Protein AF-A0A3R9ZET8-F1 (afdb_monomer_lite)

Structure (mmCIF, N/CA/C/O backbone):
data_AF-A0A3R9ZET8-F1
#
_entry.id   AF-A0A3R9ZET8-F1
#
loop_
_atom_site.group_PDB
_atom_site.id
_atom_site.type_symbol
_atom_site.label_atom_id
_atom_site.label_alt_id
_atom_site.label_comp_id
_atom_site.label_asym_id
_atom_site.label_entity_id
_atom_site.label_seq_id
_atom_site.pdbx_PDB_ins_code
_atom_site.Cartn_x
_atom_site.Cartn_y
_atom_site.Cartn_z
_atom_site.occupancy
_atom_site.B_iso_or_equiv
_atom_site.auth_seq_id
_atom_site.auth_comp_id
_atom_site.auth_asym_id
_atom_site.auth_atom_id
_atom_site.pdbx_PDB_model_num
ATOM 1 N N . LYS A 1 1 ? 22.893 7.839 5.437 1.00 47.53 1 LYS A N 1
ATOM 2 C CA . LYS A 1 1 ? 21.445 8.057 5.190 1.00 47.53 1 LYS A CA 1
ATOM 3 C C . LYS A 1 1 ? 20.878 6.749 4.663 1.00 47.53 1 LYS A C 1
ATOM 5 O O . LYS A 1 1 ? 21.458 6.227 3.723 1.00 47.53 1 LYS A O 1
ATOM 10 N N . GLN A 1 2 ? 19.835 6.197 5.281 1.00 56.97 2 GLN A N 1
ATOM 11 C CA . GLN A 1 2 ? 19.182 4.990 4.769 1.00 56.97 2 GLN A CA 1
ATOM 12 C C . GLN A 1 2 ? 18.516 5.330 3.427 1.00 56.97 2 GLN A C 1
ATOM 14 O O . GLN A 1 2 ? 17.865 6.370 3.313 1.00 56.97 2 GLN A O 1
ATOM 19 N N . GLN A 1 3 ? 18.764 4.522 2.397 1.00 73.38 3 GLN A N 1
ATOM 20 C CA . GLN A 1 3 ? 18.183 4.720 1.069 1.00 73.38 3 GLN A CA 1
ATOM 21 C C . GLN A 1 3 ? 16.655 4.583 1.158 1.00 73.38 3 GLN A C 1
ATOM 23 O O . GLN A 1 3 ? 16.154 3.698 1.849 1.00 73.38 3 GLN A O 1
ATOM 28 N N . SER A 1 4 ? 15.911 5.471 0.492 1.00 91.44 4 SER A N 1
ATOM 29 C CA . SER A 1 4 ? 14.444 5.404 0.474 1.00 91.44 4 SER A CA 1
ATOM 30 C C . SER A 1 4 ? 13.968 4.111 -0.190 1.00 91.44 4 SER A C 1
ATOM 32 O O . SER A 1 4 ? 14.474 3.735 -1.248 1.00 91.44 4 SER A O 1
ATOM 34 N N . LEU A 1 5 ? 12.959 3.461 0.399 1.00 95.81 5 LEU A N 1
ATOM 35 C CA . LEU A 1 5 ? 12.358 2.253 -0.172 1.00 95.81 5 LEU A CA 1
ATOM 36 C C . LEU A 1 5 ? 11.368 2.541 -1.306 1.00 95.81 5 LEU A C 1
ATOM 38 O O . LEU A 1 5 ? 10.993 1.618 -2.027 1.00 95.81 5 LEU A O 1
ATOM 42 N N . ASN A 1 6 ? 10.939 3.799 -1.471 1.00 96.69 6 ASN A N 1
ATOM 43 C CA . ASN A 1 6 ? 9.946 4.202 -2.473 1.00 96.69 6 ASN A CA 1
ATOM 44 C C . ASN A 1 6 ? 8.679 3.304 -2.452 1.00 96.69 6 ASN A C 1
ATOM 46 O O . ASN A 1 6 ? 8.199 2.806 -3.476 1.00 96.69 6 ASN A O 1
ATOM 50 N N . ALA A 1 7 ? 8.179 3.032 -1.239 1.00 97.50 7 ALA A N 1
ATOM 51 C CA . ALA A 1 7 ? 7.058 2.122 -0.995 1.00 97.50 7 ALA A CA 1
ATOM 52 C C . ALA A 1 7 ? 5.679 2.769 -1.230 1.00 97.50 7 ALA A C 1
ATOM 54 O O . ALA A 1 7 ? 4.708 2.060 -1.492 1.00 97.50 7 ALA A O 1
ATOM 55 N N . PHE A 1 8 ? 5.582 4.099 -1.179 1.00 97.69 8 PHE A N 1
ATOM 56 C CA . PHE A 1 8 ? 4.339 4.856 -1.344 1.00 97.69 8 PHE A CA 1
ATOM 57 C C . PHE A 1 8 ? 4.401 5.772 -2.567 1.00 97.69 8 PHE A C 1
ATOM 59 O O . PHE A 1 8 ? 5.441 6.363 -2.834 1.00 97.69 8 PHE A O 1
ATOM 66 N N . ILE A 1 9 ? 3.275 5.896 -3.274 1.00 96.88 9 ILE A N 1
ATOM 67 C CA . ILE A 1 9 ? 3.052 6.917 -4.312 1.00 96.88 9 ILE A CA 1
ATOM 68 C C . ILE A 1 9 ? 2.507 8.188 -3.660 1.00 96.88 9 ILE A C 1
ATOM 70 O O . ILE A 1 9 ? 2.982 9.287 -3.921 1.00 96.88 9 ILE A O 1
ATOM 74 N N . SER A 1 10 ? 1.521 8.033 -2.775 1.00 95.81 10 SER A N 1
ATOM 75 C CA . SER A 1 10 ? 0.897 9.145 -2.060 1.00 95.81 10 SER A CA 1
ATOM 76 C C . SER A 1 10 ? 0.540 8.744 -0.636 1.00 95.81 10 SER A C 1
ATOM 78 O O . SER A 1 10 ? 0.110 7.616 -0.396 1.00 95.81 10 SER A O 1
ATOM 80 N N . THR A 1 11 ? 0.637 9.684 0.295 1.00 97.06 11 THR A N 1
ATOM 81 C CA . THR A 1 11 ? 0.218 9.528 1.695 1.00 97.06 11 THR A CA 1
ATOM 82 C C . THR A 1 11 ? -0.625 10.722 2.111 1.00 97.06 11 THR A C 1
ATOM 84 O O . THR A 1 11 ? -0.358 11.826 1.642 1.00 97.06 11 THR A O 1
ATOM 87 N N . ASP A 1 12 ? -1.563 10.535 3.037 1.00 95.25 12 ASP A N 1
ATOM 88 C CA . ASP A 1 12 ? -2.328 11.637 3.629 1.00 95.25 12 ASP A CA 1
ATOM 89 C C . ASP A 1 12 ? -2.146 11.648 5.148 1.00 95.25 12 ASP A C 1
ATOM 91 O O . ASP A 1 12 ? -2.936 11.107 5.924 1.00 95.25 12 ASP A O 1
ATOM 95 N N . LYS A 1 13 ? -1.040 12.264 5.576 1.00 96.00 13 LYS A N 1
ATOM 96 C CA . LYS A 1 13 ? -0.681 12.367 6.992 1.00 96.00 13 LYS A CA 1
ATOM 97 C C . LYS A 1 13 ? -1.730 13.143 7.792 1.00 96.00 13 LYS A C 1
ATOM 99 O O . LYS A 1 13 ? -1.986 12.793 8.941 1.00 96.00 13 LYS A O 1
ATOM 104 N N . ALA A 1 14 ? -2.304 14.199 7.215 1.00 96.25 14 ALA A N 1
ATOM 105 C CA . ALA A 1 14 ? -3.262 15.048 7.915 1.00 96.25 14 ALA A CA 1
ATOM 106 C C . ALA A 1 14 ? -4.561 14.281 8.193 1.00 96.25 14 ALA A C 1
ATOM 108 O O . ALA A 1 14 ? -5.011 14.243 9.338 1.00 96.25 14 ALA A O 1
ATOM 109 N N . SER A 1 15 ? -5.097 13.597 7.178 1.00 94.75 15 SER A N 1
ATOM 110 C CA . SER A 1 15 ? -6.271 12.735 7.331 1.00 94.75 15 SER A CA 1
ATOM 111 C C . SER A 1 15 ? -6.009 11.579 8.297 1.00 94.75 15 SER A C 1
ATOM 113 O O . SER A 1 15 ? -6.830 11.320 9.176 1.00 94.75 15 SER A O 1
ATOM 115 N N . ALA A 1 16 ? -4.841 10.928 8.222 1.00 96.19 16 ALA A N 1
ATOM 116 C CA . ALA A 1 16 ? -4.491 9.846 9.144 1.00 96.19 16 ALA A CA 1
ATOM 117 C C . ALA A 1 16 ? -4.454 10.312 10.614 1.00 96.19 16 ALA A C 1
ATOM 119 O O . ALA A 1 16 ? -4.994 9.634 11.487 1.00 96.19 16 ALA A O 1
ATOM 120 N N . ILE A 1 17 ? -3.879 11.489 10.892 1.00 97.69 17 ILE A N 1
ATOM 121 C CA . ILE A 1 17 ? -3.872 12.082 12.241 1.00 97.69 17 ILE A CA 1
ATOM 122 C C . ILE A 1 17 ? -5.294 12.428 12.694 1.00 97.69 17 ILE A C 1
ATOM 124 O O . ILE A 1 17 ? -5.653 12.148 13.836 1.00 97.69 17 ILE A O 1
ATOM 128 N N . GLN A 1 18 ? -6.118 13.004 11.817 1.00 97.06 18 GLN A N 1
ATOM 129 C CA . GLN A 1 18 ? -7.505 13.339 12.142 1.00 97.06 18 GLN A CA 1
ATOM 130 C C . GLN A 1 18 ? -8.322 12.087 12.499 1.00 97.06 18 GLN A C 1
ATOM 132 O O . GLN A 1 18 ? -9.068 12.092 13.480 1.00 97.06 18 GLN A O 1
ATOM 137 N N . GLN A 1 19 ? -8.161 11.004 11.735 1.00 95.94 19 GLN A N 1
ATOM 138 C CA . GLN A 1 19 ? -8.810 9.721 12.011 1.00 95.94 19 GLN A CA 1
ATOM 139 C C . GLN A 1 19 ? -8.309 9.101 13.323 1.00 95.94 19 GLN 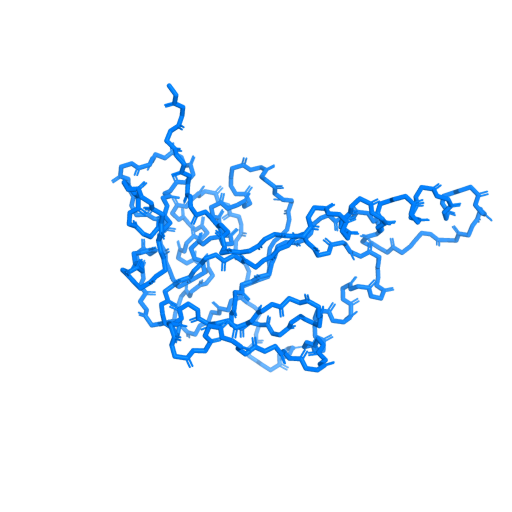A C 1
ATOM 141 O O . GLN A 1 19 ? -9.114 8.600 14.103 1.00 95.94 19 GLN A O 1
ATOM 146 N N . ALA A 1 20 ? -7.007 9.184 13.615 1.00 96.69 20 ALA A N 1
ATOM 147 C CA . ALA A 1 20 ? -6.456 8.722 14.890 1.00 96.69 20 ALA A CA 1
ATOM 148 C C . ALA A 1 20 ? -7.066 9.487 16.078 1.00 96.69 20 ALA A C 1
ATOM 150 O O . ALA A 1 20 ? -7.591 8.871 16.999 1.00 96.69 20 ALA A O 1
ATOM 151 N N . GLN A 1 21 ? -7.129 10.820 15.999 1.00 97.12 21 GLN A N 1
ATOM 152 C CA . GLN A 1 21 ? -7.754 11.660 17.029 1.00 97.12 21 GLN A CA 1
ATOM 153 C C . GLN A 1 21 ? -9.248 11.366 17.221 1.00 97.12 21 GLN A C 1
ATOM 155 O O . GLN A 1 21 ? -9.782 11.519 18.322 1.00 97.12 21 GLN A O 1
ATOM 160 N N . TYR A 1 22 ? -9.950 10.983 16.152 1.00 96.12 22 TYR A N 1
ATOM 161 C CA . TYR A 1 22 ? -11.330 10.521 16.253 1.00 96.12 22 TYR A CA 1
ATOM 162 C C . TYR A 1 22 ? -11.418 9.231 17.080 1.00 96.12 22 TYR A C 1
ATOM 164 O O . TYR A 1 22 ? -12.231 9.161 18.004 1.00 96.12 22 TYR A O 1
ATOM 172 N N . TRP A 1 23 ? -10.556 8.246 16.808 1.00 95.62 23 TRP A N 1
ATOM 173 C CA . TRP A 1 23 ? -10.528 6.991 17.562 1.00 95.62 23 TRP A CA 1
ATOM 174 C C . TRP A 1 23 ? -10.063 7.175 19.011 1.00 95.62 23 TRP A C 1
ATOM 176 O O . TRP A 1 23 ? -10.651 6.566 19.903 1.00 95.62 23 TRP A O 1
ATOM 186 N N . ASP A 1 24 ? -9.132 8.094 19.280 1.00 95.31 24 ASP A N 1
ATOM 187 C CA . ASP A 1 24 ? -8.737 8.470 20.646 1.00 95.31 24 ASP A CA 1
ATOM 188 C C . ASP A 1 24 ? -9.931 8.994 21.459 1.00 95.31 24 ASP A C 1
ATOM 190 O O . ASP A 1 24 ? -10.125 8.634 22.619 1.00 95.31 24 ASP A O 1
ATOM 194 N N . LYS A 1 25 ? -10.792 9.812 20.842 1.00 95.69 25 LYS A N 1
ATOM 195 C CA . LYS A 1 25 ? -12.038 10.277 21.475 1.00 95.69 25 LYS A CA 1
ATOM 196 C C . LYS A 1 25 ? -13.060 9.152 21.616 1.00 95.69 25 LYS A C 1
ATOM 198 O O . LYS A 1 25 ? -13.771 9.098 22.618 1.00 95.69 25 LYS A O 1
ATOM 203 N N . TYR A 1 26 ? -13.143 8.255 20.634 1.00 95.06 26 TYR A N 1
ATOM 204 C CA . TYR A 1 26 ? -14.045 7.105 20.679 1.00 95.06 26 TYR A CA 1
ATOM 205 C C . TYR A 1 26 ? -13.703 6.160 21.840 1.00 95.06 26 TYR A C 1
ATOM 207 O O . TYR A 1 26 ? -14.621 5.674 22.503 1.00 95.06 26 TYR A O 1
ATOM 215 N N . LEU A 1 27 ? -12.415 5.960 22.147 1.00 92.75 27 LEU A N 1
ATOM 216 C CA . LEU A 1 27 ? -11.956 5.164 23.295 1.00 92.75 27 LEU A CA 1
ATOM 217 C C . LEU A 1 27 ? -12.591 5.622 24.615 1.00 92.75 27 LEU A C 1
ATOM 219 O O . LEU A 1 27 ? -12.981 4.790 25.433 1.00 92.75 27 LEU A O 1
ATOM 223 N N . LEU A 1 28 ? -12.762 6.935 24.790 1.00 93.56 28 LEU A N 1
ATOM 224 C CA . LEU A 1 28 ? -13.352 7.535 25.990 1.00 93.56 28 LEU A CA 1
ATOM 225 C C . LEU A 1 28 ? -14.874 7.342 26.089 1.00 93.56 28 LEU A C 1
ATOM 227 O O . LEU A 1 28 ? -15.458 7.608 27.135 1.00 93.56 28 LEU A O 1
ATOM 231 N N . SER A 1 29 ? -15.533 6.880 25.022 1.00 92.69 29 SER A N 1
ATOM 232 C CA . SER A 1 29 ? -16.993 6.714 24.991 1.00 92.69 29 SER A CA 1
ATOM 233 C C . SER A 1 29 ? -17.501 5.437 25.670 1.00 92.69 29 SER A C 1
ATOM 235 O O . SER A 1 29 ? -18.709 5.296 25.852 1.00 92.69 29 SER A O 1
ATOM 237 N N . GLY A 1 30 ? -16.615 4.488 26.003 1.00 90.12 30 GLY A N 1
ATOM 238 C CA . GLY A 1 30 ? -16.980 3.201 26.614 1.00 90.12 30 GLY A CA 1
ATOM 239 C C . GLY A 1 30 ? -17.747 2.237 25.695 1.00 90.12 30 GLY A C 1
ATOM 240 O O . GLY A 1 30 ? -18.247 1.214 26.159 1.00 90.12 30 GLY A O 1
ATOM 241 N N . LYS A 1 31 ? -17.866 2.547 24.398 1.00 92.31 31 LYS A N 1
ATOM 242 C CA . LYS A 1 31 ? -18.515 1.681 23.402 1.00 92.31 31 LYS A CA 1
ATOM 243 C C . LYS A 1 31 ? -17.606 0.517 22.981 1.00 92.31 31 LYS A C 1
ATOM 245 O O . LYS A 1 31 ? -16.385 0.648 23.066 1.00 92.31 31 LYS A O 1
ATOM 250 N N . PRO A 1 32 ? -18.170 -0.588 22.450 1.00 93.94 32 PRO A N 1
ATOM 251 C CA . PRO A 1 32 ? -17.379 -1.665 21.865 1.00 93.94 32 PRO A CA 1
ATOM 252 C C . PRO A 1 32 ? -16.431 -1.155 20.779 1.00 93.94 32 PRO A C 1
ATOM 254 O O . PRO A 1 32 ? -16.798 -0.295 19.967 1.00 93.94 32 PRO A O 1
ATOM 257 N N . TYR A 1 33 ? -15.222 -1.708 20.764 1.00 93.94 33 TYR A N 1
ATOM 258 C CA . TYR A 1 33 ? -14.192 -1.335 19.806 1.00 93.94 33 TYR A CA 1
ATOM 259 C C . TYR A 1 33 ? -14.385 -2.077 18.481 1.00 93.94 33 TYR A C 1
ATOM 261 O O . TYR A 1 33 ? -14.507 -3.306 18.480 1.00 93.94 33 TYR A O 1
ATOM 269 N N . PRO A 1 34 ? -14.389 -1.359 17.346 1.00 95.56 34 PRO A N 1
ATOM 270 C CA . PRO A 1 34 ? -14.275 -1.985 16.038 1.00 95.56 34 PRO A CA 1
ATOM 271 C C . PRO A 1 34 ? -13.002 -2.835 15.932 1.00 95.56 34 PRO A C 1
ATOM 273 O O . PRO A 1 34 ? -11.965 -2.497 16.502 1.00 95.56 34 PRO A O 1
ATOM 276 N N . ALA A 1 35 ? -13.065 -3.927 15.168 1.00 96.31 35 ALA A N 1
ATOM 277 C CA . ALA A 1 35 ? -11.990 -4.923 15.104 1.00 96.31 35 ALA A CA 1
ATOM 278 C C . ALA A 1 35 ? -10.639 -4.379 14.597 1.00 96.31 35 ALA A C 1
ATOM 280 O O . ALA A 1 35 ? -9.600 -4.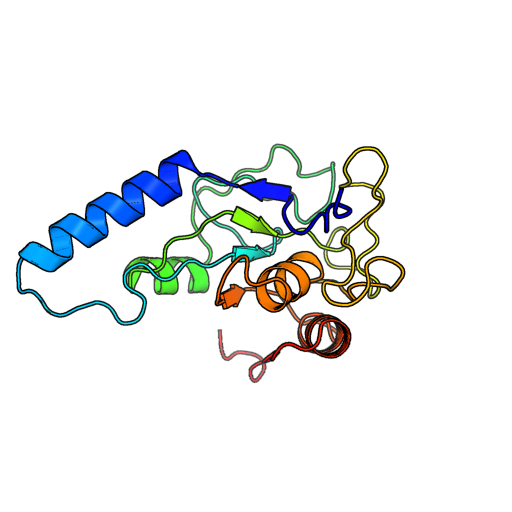960 14.895 1.00 96.31 35 ALA A O 1
ATOM 281 N N . LEU A 1 36 ? -10.648 -3.291 13.822 1.00 97.62 36 LEU A N 1
ATOM 282 C CA . LEU A 1 36 ? -9.461 -2.658 13.243 1.00 97.62 36 LEU A CA 1
ATOM 283 C C . LEU A 1 36 ? -9.281 -1.215 13.725 1.00 97.62 36 LEU A C 1
ATOM 285 O O . LEU A 1 36 ? -8.585 -0.444 13.070 1.00 97.62 36 LEU A O 1
ATOM 289 N N . MET A 1 37 ? -9.901 -0.840 14.847 1.00 97.12 37 MET A N 1
ATOM 290 C CA . MET A 1 37 ? -9.840 0.517 15.389 1.00 97.12 37 MET A CA 1
ATOM 291 C C . MET A 1 37 ? -8.395 1.018 15.506 1.00 97.12 37 MET A C 1
ATOM 293 O O . MET A 1 37 ? -7.582 0.444 16.229 1.00 97.12 37 MET A O 1
ATOM 297 N N . GLY A 1 38 ? -8.082 2.095 14.782 1.00 96.06 38 GLY A N 1
ATOM 298 C CA . GLY A 1 38 ? -6.764 2.733 14.802 1.00 96.06 38 GLY A CA 1
ATOM 299 C C . GLY A 1 38 ? -5.664 1.979 14.045 1.00 96.06 38 GLY A C 1
ATOM 300 O O . GLY A 1 38 ? -4.531 2.455 13.988 1.00 96.06 38 GLY A O 1
ATOM 301 N N . ILE A 1 39 ? -5.966 0.828 13.435 1.00 97.94 39 ILE A N 1
ATOM 302 C CA . ILE A 1 39 ? -4.982 0.055 12.675 1.00 97.94 39 ILE A CA 1
ATOM 303 C C . ILE A 1 39 ? -4.675 0.771 11.361 1.00 97.94 39 ILE A C 1
ATOM 305 O O . ILE A 1 39 ? -5.560 0.995 10.533 1.00 97.94 39 ILE A O 1
ATOM 309 N N . LEU A 1 40 ? -3.399 1.104 11.161 1.00 98.38 40 LEU A N 1
ATOM 310 C CA . LEU A 1 40 ? -2.916 1.725 9.932 1.00 98.38 40 LEU A CA 1
ATOM 311 C C . LEU A 1 40 ? -2.872 0.694 8.800 1.00 98.38 40 LEU A C 1
ATOM 313 O O . LEU A 1 40 ? -2.277 -0.375 8.943 1.00 98.38 40 LEU A O 1
ATOM 317 N N . ILE A 1 41 ? -3.469 1.033 7.660 1.00 98.69 41 ILE A N 1
ATOM 318 C CA . ILE A 1 41 ? -3.486 0.190 6.466 1.00 98.69 41 ILE A CA 1
ATOM 319 C C . ILE A 1 41 ? -2.984 0.984 5.266 1.00 98.69 41 ILE A C 1
ATOM 321 O O . ILE A 1 41 ? -3.437 2.097 4.992 1.00 98.69 41 ILE A O 1
ATOM 325 N N . ALA A 1 42 ? -2.064 0.387 4.514 1.00 98.75 42 ALA A N 1
ATOM 326 C CA . ALA A 1 42 ? -1.677 0.887 3.201 1.00 98.75 42 ALA A CA 1
ATOM 327 C C . ALA A 1 42 ? -2.428 0.135 2.092 1.00 98.75 42 ALA A C 1
ATOM 329 O O . ALA A 1 42 ? -2.723 -1.053 2.218 1.00 98.75 42 ALA A O 1
ATOM 330 N N . VAL A 1 43 ? -2.746 0.807 0.987 1.00 98.88 43 VAL A N 1
ATOM 331 C CA . VAL A 1 43 ? -3.564 0.220 -0.087 1.00 98.88 43 VAL A CA 1
ATOM 332 C C . VAL A 1 43 ? -2.839 0.346 -1.417 1.00 98.88 43 VAL A C 1
ATOM 334 O O . VAL A 1 43 ? -2.393 1.428 -1.778 1.00 98.88 43 VAL A O 1
ATOM 337 N N . LYS A 1 44 ? -2.709 -0.742 -2.176 1.00 98.81 44 LYS A N 1
ATOM 338 C CA . LYS A 1 44 ? -2.095 -0.705 -3.507 1.00 98.81 44 LYS A CA 1
ATOM 339 C C . LYS A 1 44 ? -2.824 0.258 -4.433 1.00 98.81 44 LYS A C 1
ATOM 341 O O . LYS A 1 44 ? -4.048 0.332 -4.434 1.00 98.81 44 LYS A O 1
ATOM 346 N N . ASP A 1 45 ? -2.064 0.982 -5.247 1.00 98.69 45 ASP A N 1
ATOM 347 C CA . ASP A 1 45 ? -2.606 2.100 -6.012 1.00 98.69 45 ASP A CA 1
ATOM 348 C C . ASP A 1 45 ? -3.590 1.733 -7.134 1.00 98.69 45 ASP A C 1
ATOM 350 O O . ASP A 1 45 ? -4.242 2.611 -7.681 1.00 98.69 45 ASP A O 1
ATOM 354 N N . ASN A 1 46 ? -3.781 0.451 -7.446 1.00 98.44 46 ASN A N 1
ATOM 355 C CA . ASN A 1 46 ? -4.849 -0.002 -8.340 1.00 98.44 46 ASN A CA 1
ATOM 356 C C . ASN A 1 46 ? -6.156 -0.375 -7.615 1.00 98.44 46 ASN A C 1
ATOM 358 O O . ASN A 1 46 ? -7.025 -0.994 -8.223 1.00 98.44 46 ASN A O 1
ATOM 362 N N . ILE A 1 47 ? -6.300 -0.023 -6.335 1.00 98.69 47 ILE A N 1
ATOM 363 C CA . ILE A 1 47 ? -7.510 -0.248 -5.539 1.00 98.69 47 ILE A CA 1
ATOM 364 C C . ILE A 1 47 ? -8.065 1.103 -5.096 1.00 98.69 47 ILE A C 1
ATOM 366 O O . ILE A 1 47 ? -7.386 1.869 -4.407 1.00 98.69 47 ILE A O 1
ATOM 370 N N . HIS A 1 48 ? -9.318 1.371 -5.464 1.00 98.69 48 HIS A N 1
ATOM 371 C CA . HIS A 1 48 ? -9.968 2.648 -5.193 1.00 98.69 48 HIS A CA 1
ATOM 372 C C . HIS A 1 48 ? -10.102 2.923 -3.693 1.00 98.69 48 HIS A C 1
ATOM 374 O O . HIS A 1 48 ? -10.609 2.095 -2.932 1.00 98.69 48 HIS A O 1
ATOM 380 N N . VAL A 1 49 ? -9.710 4.133 -3.301 1.00 98.38 49 VAL A N 1
ATOM 381 C CA . VAL A 1 49 ? -9.921 4.701 -1.969 1.00 98.38 49 VAL A CA 1
ATOM 382 C C . VAL A 1 49 ? -10.405 6.130 -2.173 1.00 98.38 49 VAL A C 1
ATOM 384 O O . VAL A 1 49 ? -9.675 6.941 -2.745 1.00 98.38 49 VAL A O 1
ATOM 387 N N . ALA A 1 50 ? -11.626 6.442 -1.742 1.00 97.69 50 ALA A N 1
ATOM 388 C CA . ALA A 1 50 ? -12.128 7.811 -1.809 1.00 97.69 50 ALA A CA 1
ATOM 389 C C . ALA A 1 50 ? -11.203 8.752 -1.013 1.00 97.69 50 ALA A C 1
ATOM 391 O O . ALA A 1 50 ? -10.727 8.401 0.066 1.00 97.69 50 ALA A O 1
ATOM 392 N N . GLY A 1 51 ? -10.923 9.935 -1.565 1.00 95.62 51 GLY A N 1
ATOM 393 C CA . GLY A 1 51 ? -9.996 10.912 -0.976 1.00 95.62 51 GLY A CA 1
ATOM 394 C C . GLY A 1 51 ? -8.533 10.773 -1.417 1.00 95.62 51 GLY A C 1
ATOM 395 O O . GLY A 1 51 ? -7.778 11.729 -1.269 1.00 95.62 51 GLY A O 1
ATOM 396 N N . PHE A 1 52 ? -8.139 9.656 -2.038 1.00 97.19 52 PHE A N 1
ATOM 397 C CA . PHE A 1 52 ? -6.803 9.482 -2.617 1.00 97.19 52 PHE A CA 1
ATOM 398 C C . PHE A 1 52 ? -6.840 9.464 -4.151 1.00 97.19 52 PHE A C 1
ATOM 400 O O . PHE A 1 52 ? -7.799 8.952 -4.728 1.00 97.19 52 PHE A O 1
ATOM 407 N N . PRO A 1 53 ? -5.785 9.943 -4.837 1.00 96.69 53 PRO A N 1
ATOM 408 C CA . PRO A 1 53 ? -5.557 9.613 -6.240 1.00 96.69 53 PRO A CA 1
ATOM 409 C C . PRO A 1 53 ? -5.447 8.098 -6.450 1.00 96.69 53 PRO A C 1
ATOM 411 O O . PRO A 1 53 ? -5.160 7.330 -5.522 1.00 96.69 53 PRO A O 1
ATOM 414 N N . ASN A 1 54 ? -5.691 7.654 -7.678 1.00 97.44 54 ASN A N 1
ATOM 415 C CA . ASN A 1 54 ? -5.617 6.245 -8.025 1.00 97.44 54 ASN A CA 1
ATOM 416 C C . ASN A 1 54 ? -5.020 6.048 -9.425 1.00 97.44 54 ASN A C 1
ATOM 418 O O . ASN A 1 54 ? -5.738 5.790 -10.388 1.00 97.44 54 ASN A O 1
ATOM 422 N N . SER A 1 55 ? -3.695 6.134 -9.516 1.00 97.94 55 SER A N 1
ATOM 423 C CA . SER A 1 55 ? -2.965 6.107 -10.787 1.00 97.94 55 SER A CA 1
ATOM 424 C C . SER A 1 55 ? -2.719 4.703 -11.342 1.00 97.94 55 SER A C 1
ATOM 426 O O . SER A 1 55 ? -2.257 4.565 -12.467 1.00 97.94 55 SER A O 1
ATOM 428 N N . ALA A 1 56 ? -2.961 3.641 -10.563 1.00 98.19 56 ALA A N 1
ATOM 429 C CA . ALA A 1 56 ? -2.569 2.270 -10.911 1.00 98.19 56 ALA A CA 1
ATOM 430 C C . ALA A 1 56 ? -1.086 2.143 -11.333 1.00 98.19 56 ALA A C 1
ATOM 432 O O . ALA A 1 56 ? -0.722 1.266 -12.122 1.00 98.19 56 ALA A O 1
ATOM 433 N N . GLY A 1 57 ? -0.226 3.024 -10.813 1.00 97.25 57 GLY A N 1
ATOM 434 C CA . GLY A 1 57 ? 1.185 3.085 -11.174 1.00 97.25 57 GLY A CA 1
ATOM 435 C C . GLY A 1 57 ? 1.470 3.598 -12.593 1.00 97.25 57 GLY A C 1
ATOM 436 O O . GLY A 1 57 ? 2.586 3.383 -13.055 1.00 97.25 57 GLY A O 1
ATOM 437 N N . THR A 1 58 ? 0.509 4.221 -13.288 1.00 97.81 58 THR A N 1
ATOM 438 C CA . THR A 1 58 ? 0.693 4.795 -14.635 1.00 97.81 58 THR A CA 1
ATOM 439 C C . THR A 1 58 ? 0.485 6.319 -14.646 1.00 97.81 58 THR A C 1
ATOM 441 O O . THR A 1 58 ? -0.456 6.813 -14.018 1.00 97.81 58 THR A O 1
ATOM 444 N N . PRO A 1 59 ? 1.283 7.090 -15.410 1.00 96.44 59 PRO A N 1
ATOM 445 C CA . PRO A 1 59 ? 1.030 8.510 -15.652 1.00 96.44 59 PRO A CA 1
ATOM 446 C C . PRO A 1 59 ? -0.314 8.770 -16.340 1.00 96.44 59 PRO A C 1
ATOM 448 O O . PRO A 1 59 ? -0.908 9.824 -16.136 1.00 96.44 59 PRO A O 1
ATOM 451 N N . ALA A 1 60 ? -0.833 7.805 -17.109 1.00 97.69 60 ALA A N 1
ATOM 452 C CA . ALA A 1 60 ? -2.099 7.947 -17.830 1.00 97.69 60 ALA A CA 1
ATOM 453 C C . ALA A 1 60 ? -3.317 8.139 -16.904 1.00 97.69 60 ALA A C 1
ATOM 455 O O . ALA A 1 60 ? -4.356 8.621 -17.347 1.00 97.69 60 ALA A O 1
ATOM 456 N N . LEU A 1 61 ? -3.195 7.766 -15.626 1.00 97.62 61 LEU A N 1
ATOM 457 C CA . LEU A 1 61 ? -4.244 7.895 -14.614 1.00 97.62 61 LEU A CA 1
ATOM 458 C C . LEU A 1 61 ? -3.820 8.809 -13.453 1.00 97.62 61 LEU A C 1
ATOM 460 O O . LEU A 1 61 ? -4.446 8.769 -12.395 1.00 97.62 61 LEU A O 1
ATOM 464 N N . ALA A 1 62 ? -2.771 9.625 -13.618 1.00 93.69 62 ALA A N 1
ATOM 465 C CA . ALA A 1 62 ? -2.222 10.458 -12.542 1.00 93.69 62 ALA A CA 1
ATOM 466 C C . ALA A 1 62 ? -3.278 11.367 -11.879 1.00 93.69 62 ALA A C 1
ATOM 468 O O . ALA A 1 62 ? -3.287 11.515 -10.657 1.00 93.69 62 ALA A O 1
ATOM 469 N N . ASP A 1 63 ? -4.212 11.896 -12.673 1.00 93.56 63 ASP A N 1
ATOM 470 C CA . ASP A 1 63 ? -5.270 12.799 -12.206 1.00 93.56 63 ASP A CA 1
ATOM 471 C C . ASP A 1 63 ? -6.575 12.083 -11.825 1.00 93.56 63 ASP A C 1
ATOM 473 O O . ASP A 1 63 ? -7.544 12.720 -11.400 1.00 93.56 63 ASP A O 1
ATOM 477 N N . PHE A 1 64 ? -6.632 10.754 -11.952 1.00 98.12 64 PHE A N 1
ATOM 478 C CA . PHE A 1 64 ? -7.840 10.008 -11.627 1.00 98.12 64 PHE A CA 1
ATOM 479 C C . PHE A 1 64 ? -8.058 9.940 -10.111 1.00 98.12 64 PHE A C 1
ATOM 481 O O . PHE A 1 64 ? -7.199 9.496 -9.341 1.00 98.12 64 PHE A O 1
ATOM 488 N N . LYS A 1 65 ? -9.259 10.342 -9.684 1.00 97.81 65 LYS A N 1
ATOM 489 C CA . LYS A 1 65 ? -9.723 10.271 -8.295 1.00 97.81 65 LYS A CA 1
ATOM 490 C C . LYS A 1 65 ? -11.055 9.520 -8.242 1.00 97.81 65 LYS A C 1
ATOM 492 O O . LYS A 1 65 ? -12.033 9.996 -8.823 1.00 97.81 65 LYS A O 1
ATOM 497 N N . PRO A 1 66 ? -11.127 8.363 -7.564 1.00 97.81 66 PRO A N 1
ATOM 498 C CA . PRO A 1 66 ? -12.361 7.605 -7.465 1.00 97.81 66 PRO A CA 1
ATOM 499 C C . PRO A 1 66 ? -13.371 8.328 -6.565 1.00 97.81 66 PRO A C 1
ATOM 501 O O . PRO A 1 66 ? -13.015 8.877 -5.522 1.00 97.81 66 PRO A O 1
ATOM 504 N N . GLN A 1 67 ? -14.649 8.286 -6.950 1.00 98.00 67 GLN A N 1
ATOM 505 C CA . GLN A 1 67 ? -15.746 8.860 -6.156 1.00 98.00 67 GLN A CA 1
ATOM 506 C C . GLN A 1 67 ? -16.065 8.037 -4.900 1.00 98.00 67 GLN A C 1
ATOM 508 O O . GLN A 1 67 ? -16.576 8.575 -3.923 1.00 98.00 67 GLN A O 1
ATOM 513 N N . SER A 1 68 ? -15.758 6.740 -4.916 1.00 98.25 68 SER A N 1
ATOM 514 C CA . SER A 1 68 ? -16.022 5.818 -3.814 1.00 98.25 68 SER A CA 1
ATOM 515 C C . SER A 1 68 ? -14.854 4.860 -3.601 1.00 98.25 68 SER A C 1
ATOM 517 O O . SER A 1 68 ? -14.149 4.487 -4.542 1.00 98.25 68 SER A O 1
ATOM 519 N N . SER A 1 69 ? -14.674 4.420 -2.358 1.00 98.62 69 SER A N 1
ATOM 520 C CA . SER A 1 69 ? -13.747 3.338 -2.023 1.00 98.62 69 SER A CA 1
ATOM 521 C C . SER A 1 69 ? -14.238 2.004 -2.591 1.00 98.62 69 SER A C 1
ATOM 523 O O . SER A 1 69 ? -15.442 1.774 -2.715 1.00 98.62 69 SER A O 1
ATOM 525 N N . ALA A 1 70 ? -13.313 1.098 -2.915 1.00 98.31 70 ALA A N 1
ATOM 526 C CA . ALA A 1 70 ? -13.668 -0.277 -3.259 1.00 98.31 70 ALA A CA 1
ATOM 527 C C . ALA A 1 70 ? -14.374 -0.962 -2.067 1.00 98.31 70 ALA A C 1
ATOM 529 O O . ALA A 1 70 ? -14.014 -0.673 -0.921 1.00 98.31 70 ALA A O 1
ATOM 530 N N . PRO A 1 71 ? -15.315 -1.904 -2.287 1.00 97.75 71 PRO A N 1
ATOM 531 C CA . PRO A 1 71 ? -16.104 -2.504 -1.205 1.00 97.75 71 PRO A CA 1
ATOM 532 C C . PRO A 1 71 ? -15.270 -3.097 -0.062 1.00 97.75 71 PRO A C 1
ATOM 534 O O . PRO A 1 71 ? -15.598 -2.910 1.107 1.00 97.75 71 PRO A O 1
ATOM 537 N N . ILE A 1 72 ? -14.151 -3.759 -0.380 1.00 96.81 72 ILE A N 1
ATOM 538 C CA . ILE A 1 72 ? -13.236 -4.296 0.636 1.00 96.81 72 ILE A CA 1
ATOM 539 C C . ILE A 1 72 ? -12.595 -3.190 1.481 1.00 96.81 72 ILE A C 1
ATOM 541 O O . ILE A 1 72 ? -12.493 -3.338 2.693 1.00 96.81 72 ILE A O 1
ATOM 545 N N . ILE A 1 73 ? -12.212 -2.068 0.868 1.00 98.38 73 ILE A N 1
ATOM 546 C CA . ILE A 1 73 ? -11.614 -0.935 1.579 1.00 98.38 73 ILE A CA 1
ATOM 547 C C . ILE A 1 73 ? -12.654 -0.259 2.462 1.00 98.38 73 ILE A C 1
ATOM 549 O O . ILE A 1 73 ? -12.368 0.006 3.626 1.00 98.38 73 ILE A O 1
ATOM 553 N N . GLN A 1 74 ? -13.868 -0.046 1.946 1.00 98.19 74 GLN A N 1
ATOM 554 C CA . GLN A 1 74 ? -14.953 0.518 2.744 1.00 98.19 74 GLN A CA 1
ATOM 555 C C . GLN A 1 74 ? -15.227 -0.350 3.974 1.00 98.19 74 GLN A C 1
ATOM 557 O O . GLN A 1 74 ? -15.265 0.159 5.085 1.00 98.19 74 GLN A O 1
ATOM 562 N N . LYS A 1 75 ? -15.267 -1.675 3.800 1.00 97.81 75 LYS A N 1
ATOM 563 C CA . LYS A 1 75 ? -15.457 -2.608 4.911 1.00 97.81 75 LYS A CA 1
ATOM 564 C C . LYS A 1 75 ? -14.351 -2.512 5.967 1.00 97.81 75 LYS A C 1
ATOM 566 O O . LYS A 1 75 ? -14.652 -2.641 7.147 1.00 97.81 75 LYS A O 1
ATOM 571 N N . LEU A 1 76 ? -13.093 -2.285 5.582 1.00 98.00 76 LEU A N 1
ATOM 572 C CA . LEU A 1 76 ? -11.998 -2.071 6.541 1.00 98.00 76 LEU A CA 1
ATOM 573 C C . LEU A 1 76 ? -12.171 -0.751 7.308 1.00 98.00 76 LEU A C 1
ATOM 575 O O . LEU A 1 76 ? -12.016 -0.738 8.528 1.00 98.00 76 LEU A O 1
ATOM 579 N N . ILE A 1 77 ? -12.533 0.327 6.606 1.00 97.50 77 ILE A N 1
ATOM 580 C CA . ILE A 1 77 ? -12.801 1.650 7.196 1.00 97.50 77 ILE A CA 1
ATOM 581 C C . ILE A 1 77 ? -13.973 1.573 8.181 1.00 97.50 77 ILE A C 1
ATOM 583 O O . ILE A 1 77 ? -13.858 2.052 9.307 1.00 97.50 77 ILE A O 1
ATOM 587 N N . ASP A 1 78 ? -15.061 0.897 7.807 1.00 96.75 78 ASP A N 1
ATOM 588 C CA . ASP A 1 78 ? -16.238 0.695 8.663 1.00 96.75 78 ASP A CA 1
ATOM 589 C C . ASP A 1 78 ? -15.891 -0.083 9.948 1.00 96.75 78 ASP A C 1
ATOM 591 O O . ASP A 1 78 ? -16.558 0.066 10.971 1.00 96.75 78 ASP A O 1
ATOM 595 N N . HIS A 1 79 ? -14.823 -0.892 9.919 1.00 97.44 79 HIS A N 1
ATOM 596 C CA . HIS A 1 79 ? -14.283 -1.606 11.084 1.00 97.44 79 HIS A CA 1
ATOM 597 C C . HIS A 1 79 ? -13.145 -0.850 11.786 1.00 97.44 79 HIS A C 1
ATOM 599 O O . HIS A 1 79 ? -12.466 -1.423 12.637 1.00 97.44 79 HIS A O 1
ATOM 605 N N . GLY A 1 80 ? -12.958 0.432 11.473 1.00 97.12 80 GLY A N 1
ATOM 606 C CA . GLY A 1 80 ? -12.091 1.354 12.198 1.00 97.12 80 GLY A CA 1
ATOM 607 C C . GLY A 1 80 ? -10.660 1.485 11.687 1.00 97.12 80 GLY A C 1
ATOM 608 O O . GLY A 1 80 ? -9.857 2.161 12.333 1.00 97.12 80 GLY A O 1
ATOM 609 N N . ALA A 1 81 ? -10.338 0.875 10.543 1.00 98.19 81 ALA A N 1
ATOM 610 C CA . ALA A 1 81 ? -9.018 1.008 9.942 1.00 98.19 81 ALA A CA 1
ATOM 611 C C . ALA A 1 81 ? -8.754 2.439 9.451 1.00 98.19 81 ALA A C 1
ATOM 613 O O . ALA A 1 81 ? -9.645 3.107 8.927 1.00 98.19 81 ALA A O 1
ATOM 614 N N . ILE A 1 82 ? -7.497 2.871 9.548 1.00 98.31 82 ILE A N 1
ATOM 615 C CA . ILE A 1 82 ? -7.022 4.162 9.046 1.00 98.31 82 ILE A CA 1
ATOM 616 C C . ILE A 1 82 ? -6.214 3.920 7.774 1.00 98.31 82 ILE A C 1
ATOM 618 O O . ILE A 1 82 ? -5.141 3.312 7.820 1.00 98.31 82 ILE A O 1
ATOM 622 N N . ILE A 1 83 ? -6.692 4.417 6.632 1.00 98.25 83 ILE A N 1
ATOM 623 C CA . ILE A 1 83 ? -5.937 4.320 5.377 1.00 98.25 83 ILE A CA 1
ATOM 624 C C . ILE A 1 83 ? -4.891 5.435 5.320 1.00 98.25 83 ILE A C 1
ATOM 626 O O . ILE A 1 83 ? -5.239 6.611 5.262 1.00 98.25 83 ILE A O 1
ATOM 630 N N . VAL A 1 84 ? -3.607 5.069 5.318 1.00 97.81 84 VAL A N 1
ATOM 631 C CA . VAL A 1 84 ? -2.505 6.051 5.392 1.00 97.81 84 VAL A CA 1
ATOM 632 C C . VAL A 1 84 ? -1.989 6.504 4.030 1.00 97.81 84 VAL A C 1
ATOM 634 O O . VAL A 1 84 ? -1.373 7.568 3.915 1.00 97.81 84 VAL A O 1
ATOM 637 N N . GLY A 1 85 ? -2.210 5.706 2.986 1.00 98.00 85 GLY A N 1
ATOM 638 C CA . GLY A 1 85 ? -1.683 6.018 1.667 1.00 98.00 85 GLY A CA 1
ATOM 639 C C . GLY A 1 85 ? -1.835 4.920 0.627 1.00 98.00 85 GLY A C 1
ATOM 640 O O . GLY A 1 85 ? -2.272 3.799 0.907 1.00 98.00 85 GLY A O 1
ATOM 641 N N . LYS A 1 86 ? -1.417 5.282 -0.587 1.00 98.62 86 LYS A N 1
ATOM 642 C CA . LYS A 1 86 ? -1.397 4.437 -1.775 1.00 98.62 86 LYS A CA 1
ATOM 643 C C . LYS A 1 86 ? 0.012 3.911 -2.014 1.00 98.62 86 LYS A C 1
ATOM 645 O O . LYS A 1 86 ? 0.952 4.698 -2.153 1.00 98.62 86 LYS A O 1
ATOM 650 N N . THR A 1 87 ? 0.183 2.592 -2.033 1.00 98.69 87 THR A N 1
ATOM 651 C CA . THR A 1 87 ? 1.505 1.974 -2.188 1.00 98.69 87 THR A CA 1
ATOM 652 C C . THR A 1 87 ? 1.911 1.863 -3.646 1.00 98.69 87 THR A C 1
ATOM 654 O O . THR A 1 87 ? 1.076 1.593 -4.511 1.00 98.69 87 THR A O 1
ATOM 657 N N . ASN A 1 88 ? 3.213 1.981 -3.893 1.00 98.25 88 ASN A N 1
ATOM 658 C CA . ASN A 1 88 ? 3.801 1.814 -5.212 1.00 98.25 88 ASN A CA 1
ATOM 659 C C . ASN A 1 88 ? 3.619 0.379 -5.738 1.00 98.25 88 ASN A C 1
ATOM 661 O O . ASN A 1 88 ? 3.415 -0.578 -4.980 1.00 98.25 88 ASN A O 1
ATOM 665 N N . MET A 1 89 ? 3.625 0.251 -7.058 1.00 98.56 89 MET A N 1
ATOM 666 C CA . MET A 1 89 ? 3.344 -0.973 -7.789 1.00 98.56 89 MET A CA 1
ATOM 667 C C . MET A 1 89 ? 3.953 -0.925 -9.187 1.00 98.56 89 MET A C 1
ATOM 669 O O . MET A 1 89 ? 4.295 0.143 -9.687 1.00 98.56 89 MET A O 1
ATOM 673 N N . HIS A 1 90 ? 4.031 -2.078 -9.854 1.00 98.25 90 HIS A N 1
ATOM 674 C CA . HIS A 1 90 ? 4.224 -2.074 -11.306 1.00 98.25 90 HIS A CA 1
ATOM 675 C C . HIS A 1 90 ? 3.061 -1.380 -12.006 1.00 98.25 90 HIS A C 1
ATOM 677 O O . HIS A 1 90 ? 1.909 -1.568 -11.606 1.00 98.25 90 HIS A O 1
ATOM 683 N N . GLU A 1 91 ? 3.380 -0.653 -13.072 1.00 98.00 91 GLU A N 1
ATOM 684 C CA . GLU A 1 91 ? 2.410 -0.003 -13.942 1.00 98.00 91 GLU A CA 1
ATOM 685 C C . GLU A 1 91 ? 1.332 -1.000 -14.391 1.00 98.00 91 GLU A C 1
ATOM 687 O O . GLU A 1 91 ? 1.637 -2.098 -14.863 1.00 98.00 91 GLU A O 1
ATOM 692 N N . LEU A 1 92 ? 0.063 -0.658 -14.144 1.00 97.88 92 LEU A N 1
ATOM 693 C CA . LEU A 1 92 ? -1.108 -1.483 -14.472 1.00 97.88 92 LEU A CA 1
ATOM 694 C C . LEU A 1 92 ? -1.034 -2.923 -13.930 1.00 97.88 92 LEU A C 1
ATOM 696 O O . LEU A 1 92 ? -1.613 -3.854 -14.482 1.00 97.88 92 LEU A O 1
ATOM 700 N N . ALA A 1 93 ? -0.327 -3.104 -12.811 1.00 98.31 93 ALA A N 1
ATOM 701 C CA . ALA A 1 93 ? -0.061 -4.388 -12.170 1.00 98.31 93 ALA A CA 1
ATOM 702 C C . ALA A 1 93 ? 0.750 -5.385 -13.019 1.00 98.31 93 ALA A C 1
ATOM 704 O O . ALA A 1 93 ? 0.831 -6.561 -12.644 1.00 98.31 93 ALA A O 1
ATOM 705 N N . PHE A 1 94 ? 1.395 -4.929 -14.094 1.00 97.88 94 PHE A N 1
ATOM 706 C CA . PHE A 1 94 ? 2.082 -5.789 -15.047 1.00 97.88 94 PHE A CA 1
ATOM 707 C C . PHE A 1 94 ? 3.591 -5.846 -14.796 1.00 97.88 94 PHE A C 1
ATOM 709 O O . PHE A 1 94 ? 4.372 -5.064 -15.325 1.00 97.88 94 PHE A O 1
ATOM 716 N N . GLY A 1 95 ? 3.997 -6.801 -13.959 1.00 97.25 95 GLY A N 1
ATOM 717 C CA . GLY A 1 95 ? 5.395 -7.174 -13.748 1.00 97.25 95 GLY A CA 1
ATOM 718 C C . GLY A 1 95 ? 5.693 -7.625 -12.320 1.00 97.25 95 GLY A C 1
ATOM 719 O O . GLY A 1 95 ? 4.814 -7.658 -11.453 1.00 97.25 95 GLY A O 1
ATOM 720 N N . VAL A 1 96 ? 6.937 -8.052 -12.093 1.00 97.81 96 VAL A N 1
ATOM 721 C CA . VAL A 1 96 ? 7.285 -8.956 -10.979 1.00 97.81 96 VAL A CA 1
ATOM 722 C C . VAL A 1 96 ? 8.483 -8.514 -10.137 1.00 97.81 96 VAL A C 1
ATOM 724 O O . VAL A 1 96 ? 8.831 -9.210 -9.193 1.00 97.81 96 VAL A O 1
ATOM 727 N N . THR A 1 97 ? 9.101 -7.362 -10.413 1.00 97.75 97 THR A N 1
ATOM 728 C CA . THR A 1 97 ? 10.366 -6.942 -9.759 1.00 97.75 97 THR A CA 1
ATOM 729 C C . THR A 1 97 ? 10.228 -5.791 -8.748 1.00 97.75 97 THR A C 1
ATOM 731 O O . THR A 1 97 ? 11.139 -5.517 -7.979 1.00 97.75 97 THR A O 1
ATOM 734 N N . GLY A 1 98 ? 9.100 -5.088 -8.728 1.00 95.38 98 GLY A N 1
ATOM 735 C CA . GLY A 1 98 ? 8.955 -3.764 -8.109 1.00 95.38 98 GLY A CA 1
ATOM 736 C C . GLY A 1 98 ? 9.520 -2.566 -8.893 1.00 95.38 98 GLY A C 1
ATOM 737 O O . GLY A 1 98 ? 9.352 -1.440 -8.431 1.00 95.38 98 GLY A O 1
ATOM 738 N N . TYR A 1 99 ? 10.132 -2.753 -10.071 1.00 94.88 99 TYR A N 1
ATOM 739 C CA . TYR A 1 99 ? 10.616 -1.646 -10.904 1.00 94.88 99 TYR A CA 1
ATOM 740 C C . TYR A 1 99 ? 9.529 -1.046 -11.791 1.00 94.88 99 TYR A C 1
ATOM 742 O O . TYR A 1 99 ? 9.157 -1.602 -12.817 1.00 94.88 99 TYR A O 1
ATOM 750 N N . ASN A 1 100 ? 9.065 0.132 -11.387 1.00 95.69 100 ASN A N 1
ATOM 751 C CA . ASN A 1 100 ? 8.217 1.001 -12.183 1.00 95.69 100 ASN A CA 1
ATOM 752 C C . ASN A 1 100 ? 9.025 2.251 -12.559 1.00 95.69 100 ASN A C 1
ATOM 754 O O . ASN A 1 100 ? 9.407 3.031 -11.686 1.00 95.69 100 ASN A O 1
ATOM 758 N N . THR A 1 101 ? 9.328 2.415 -13.845 1.00 93.25 101 THR A N 1
ATOM 759 C CA . THR A 1 101 ? 10.049 3.586 -14.368 1.00 93.25 101 THR A CA 1
ATOM 760 C C . THR A 1 101 ? 9.142 4.797 -14.540 1.00 93.25 101 THR A C 1
ATOM 762 O O . THR A 1 101 ? 9.643 5.911 -14.631 1.00 93.25 101 THR A O 1
ATOM 765 N N . ALA A 1 102 ? 7.826 4.613 -14.545 1.00 91.69 102 ALA A N 1
ATOM 766 C CA . ALA A 1 102 ? 6.866 5.691 -14.706 1.00 91.69 102 ALA A CA 1
ATOM 767 C C . ALA A 1 102 ? 6.552 6.396 -13.374 1.00 91.69 102 ALA A C 1
ATOM 769 O O . ALA A 1 102 ? 6.336 7.603 -13.359 1.00 91.69 102 ALA A O 1
ATOM 770 N N . ILE A 1 103 ? 6.595 5.666 -12.250 1.00 90.88 103 ILE A N 1
ATOM 771 C CA . ILE A 1 103 ? 6.363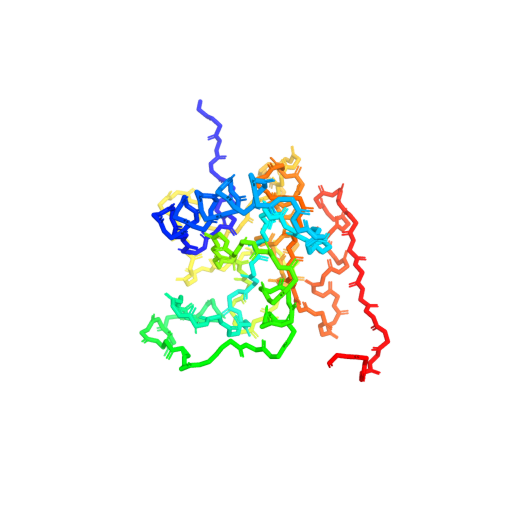 6.204 -10.899 1.00 90.88 103 ILE A CA 1
ATOM 772 C C . ILE A 1 103 ? 7.565 5.924 -9.990 1.00 90.88 103 ILE A C 1
ATOM 774 O O . ILE A 1 103 ? 7.713 4.845 -9.403 1.00 90.88 103 ILE A O 1
ATOM 778 N N . HIS A 1 104 ? 8.434 6.924 -9.860 1.00 90.94 104 HIS A N 1
ATOM 779 C CA . HIS A 1 104 ? 9.660 6.844 -9.076 1.00 90.94 104 HIS A CA 1
ATOM 780 C C . HIS A 1 104 ? 10.037 8.193 -8.455 1.00 90.94 104 HIS A C 1
ATOM 782 O O . HIS A 1 104 ? 9.459 9.226 -8.781 1.00 90.94 104 HIS A O 1
ATOM 788 N N . ILE A 1 105 ? 11.009 8.164 -7.545 1.00 91.62 105 ILE A N 1
ATOM 789 C CA . ILE A 1 105 ? 11.598 9.364 -6.944 1.00 91.62 105 ILE A CA 1
ATOM 790 C C . ILE A 1 105 ? 13.032 9.533 -7.442 1.00 91.62 105 ILE A C 1
ATOM 792 O O . ILE A 1 105 ? 13.657 8.576 -7.908 1.00 91.62 105 ILE A O 1
ATOM 796 N N . GLU A 1 106 ? 13.564 10.746 -7.326 1.00 89.44 106 GLU A N 1
ATOM 797 C CA . GLU A 1 106 ? 14.930 11.053 -7.744 1.00 89.44 106 GLU A CA 1
ATOM 798 C C . GLU A 1 106 ? 15.941 10.081 -7.107 1.00 89.44 106 GLU A C 1
ATOM 800 O O . GLU A 1 106 ? 15.947 9.851 -5.895 1.00 89.44 106 GLU A O 1
ATOM 805 N N . GLY A 1 107 ? 16.767 9.456 -7.949 1.00 87.69 107 GLY A N 1
ATOM 806 C CA . GLY A 1 107 ? 17.790 8.497 -7.525 1.00 87.69 107 GLY A CA 1
ATOM 807 C C . GLY A 1 107 ? 17.287 7.102 -7.123 1.00 87.69 107 GLY A C 1
ATOM 808 O O . GLY A 1 107 ? 18.112 6.247 -6.803 1.00 87.69 107 GLY A O 1
ATOM 809 N N . VAL A 1 108 ? 15.974 6.821 -7.150 1.00 91.31 108 VAL A N 1
ATOM 810 C CA . VAL A 1 108 ? 15.420 5.497 -6.800 1.00 91.31 108 VAL A CA 1
ATOM 811 C C . VAL A 1 108 ? 14.322 5.077 -7.779 1.00 91.31 108 VAL A C 1
ATOM 813 O O . VAL A 1 108 ? 13.161 5.446 -7.629 1.00 91.31 108 VAL A O 1
ATOM 816 N N . VAL A 1 109 ? 14.674 4.229 -8.750 1.00 91.19 109 VAL A N 1
ATOM 817 C CA . VAL A 1 109 ? 13.711 3.649 -9.708 1.00 91.19 109 VAL A CA 1
ATOM 818 C C . VAL A 1 109 ? 12.902 2.529 -9.046 1.00 91.19 109 VAL A C 1
ATOM 820 O O . VAL A 1 109 ? 13.490 1.566 -8.555 1.00 91.19 109 VAL A O 1
ATOM 823 N N . GLY A 1 110 ? 11.569 2.621 -9.052 1.00 91.44 110 GLY A N 1
ATOM 824 C CA . GLY A 1 110 ? 10.680 1.623 -8.445 1.00 91.44 110 GLY A CA 1
ATOM 825 C C . GLY A 1 110 ? 10.854 1.428 -6.933 1.00 91.44 110 GLY A C 1
ATOM 826 O O . GLY A 1 110 ? 11.561 2.185 -6.268 1.00 91.44 110 GLY A O 1
ATOM 827 N N . THR A 1 111 ? 10.191 0.411 -6.384 1.00 97.25 111 THR A N 1
ATOM 828 C CA . THR A 1 111 ? 10.263 0.048 -4.960 1.00 97.25 111 THR A CA 1
ATOM 829 C C . THR A 1 111 ? 11.493 -0.807 -4.668 1.00 97.25 111 THR A C 1
ATOM 831 O O . THR A 1 111 ? 11.803 -1.735 -5.419 1.00 97.25 111 THR A O 1
ATOM 834 N N . ARG A 1 112 ? 12.155 -0.537 -3.541 1.00 96.88 112 ARG A N 1
ATOM 835 C CA . ARG A 1 112 ? 13.305 -1.303 -3.048 1.00 96.88 112 ARG A CA 1
ATOM 836 C C . ARG A 1 112 ? 12.877 -2.332 -2.010 1.00 96.88 112 ARG A C 1
ATOM 838 O O . ARG A 1 112 ? 11.892 -2.136 -1.291 1.00 96.88 112 ARG A O 1
ATOM 845 N N . ASN A 1 113 ? 13.604 -3.442 -1.969 1.00 97.69 113 ASN A N 1
ATOM 846 C CA . ASN A 1 113 ? 13.363 -4.494 -0.995 1.00 97.69 113 ASN A CA 1
ATOM 847 C C . ASN A 1 113 ? 13.645 -3.975 0.426 1.00 97.69 113 ASN A C 1
ATOM 849 O O . ASN A 1 113 ? 14.614 -3.248 0.641 1.00 97.69 113 ASN A O 1
ATOM 853 N N . ALA A 1 114 ? 12.779 -4.324 1.377 1.00 96.75 114 ALA A N 1
ATOM 854 C CA . ALA A 1 114 ? 12.865 -3.851 2.757 1.00 96.75 114 ALA A CA 1
ATOM 855 C C . ALA A 1 114 ? 14.066 -4.417 3.537 1.00 96.75 114 ALA A C 1
ATOM 857 O O . ALA A 1 114 ? 14.538 -3.762 4.464 1.00 96.75 114 ALA A O 1
ATOM 858 N N . VAL A 1 115 ? 14.556 -5.607 3.171 1.00 93.19 115 VAL A N 1
ATOM 859 C CA . VAL A 1 115 ? 15.694 -6.270 3.831 1.00 93.19 115 VAL A CA 1
ATOM 860 C C . VAL A 1 115 ? 17.018 -5.771 3.256 1.00 93.19 115 VAL A C 1
ATOM 862 O O . VAL A 1 115 ? 17.927 -5.423 4.005 1.00 93.19 115 VAL A O 1
ATOM 865 N N . ASP A 1 116 ? 17.117 -5.707 1.927 1.00 94.31 116 ASP A N 1
ATOM 866 C CA . ASP A 1 116 ? 18.309 -5.235 1.222 1.00 94.31 116 ASP A CA 1
ATOM 867 C C . ASP A 1 116 ? 17.922 -4.401 -0.014 1.00 94.31 116 ASP A C 1
ATOM 869 O O . ASP A 1 116 ? 17.512 -4.970 -1.030 1.00 94.31 116 ASP A O 1
ATOM 873 N N . PRO A 1 117 ? 18.090 -3.065 0.021 1.00 93.44 117 PRO A N 1
ATOM 874 C CA . PRO A 1 117 ? 17.704 -2.173 -1.072 1.00 93.44 117 PRO A CA 1
ATOM 875 C C . PRO A 1 117 ? 18.388 -2.430 -2.427 1.00 93.44 117 PRO A C 1
ATOM 877 O O . PRO A 1 117 ? 17.925 -1.893 -3.441 1.00 93.44 117 PRO A O 1
ATOM 880 N N . LEU A 1 118 ? 19.462 -3.229 -2.472 1.00 92.69 118 LEU A N 1
ATOM 881 C CA . LEU A 1 118 ? 20.113 -3.647 -3.719 1.00 92.69 118 LEU A CA 1
ATOM 882 C C . LEU A 1 118 ? 19.320 -4.732 -4.467 1.00 92.69 118 LEU A C 1
ATOM 884 O O . LEU A 1 118 ? 19.516 -4.916 -5.669 1.00 92.69 118 LEU A O 1
ATOM 888 N N . HIS A 1 119 ? 18.391 -5.410 -3.791 1.00 95.50 119 HIS A N 1
ATOM 889 C CA . HIS A 1 119 ? 17.536 -6.438 -4.372 1.00 95.50 119 HIS A CA 1
ATOM 890 C C . HIS A 1 119 ? 16.173 -5.904 -4.826 1.00 95.50 119 HIS A C 1
ATOM 892 O O . HIS A 1 119 ? 15.675 -4.856 -4.400 1.00 95.50 119 HIS A O 1
ATOM 898 N N . ILE A 1 120 ? 15.532 -6.682 -5.699 1.00 97.50 120 ILE A N 1
ATOM 899 C CA . ILE A 1 120 ? 14.162 -6.430 -6.140 1.00 97.50 120 ILE A CA 1
ATOM 900 C C . ILE A 1 120 ? 13.171 -6.605 -4.981 1.00 97.50 120 ILE A C 1
ATOM 902 O O . ILE A 1 120 ? 13.263 -7.548 -4.193 1.00 97.50 120 ILE A O 1
ATOM 906 N N . ALA A 1 121 ? 12.174 -5.723 -4.901 1.00 98.00 121 ALA A N 1
ATOM 907 C CA . ALA A 1 121 ? 11.081 -5.852 -3.933 1.00 98.00 121 ALA A CA 1
ATOM 908 C C . ALA A 1 121 ? 10.043 -6.910 -4.351 1.00 98.00 121 ALA A C 1
ATOM 910 O O . ALA A 1 121 ? 9.151 -7.242 -3.577 1.00 98.00 121 ALA A O 1
ATOM 911 N N . GLY A 1 122 ? 10.106 -7.414 -5.585 1.00 98.44 122 GLY A N 1
ATOM 912 C CA . GLY A 1 122 ? 9.045 -8.244 -6.150 1.00 98.44 122 GLY A CA 1
ATOM 913 C C . GLY A 1 122 ? 7.841 -7.421 -6.603 1.00 98.44 122 GLY A C 1
ATOM 914 O O . GLY A 1 122 ? 7.748 -6.230 -6.327 1.00 98.44 122 GLY A O 1
ATOM 915 N N . GLY A 1 123 ? 6.894 -8.030 -7.313 1.00 98.19 123 GLY A N 1
ATOM 916 C CA . GLY A 1 123 ? 5.766 -7.296 -7.877 1.00 98.19 123 GLY A CA 1
ATOM 917 C C . GLY A 1 123 ? 4.552 -8.158 -8.219 1.00 98.19 123 GLY A C 1
ATOM 918 O O . GLY A 1 123 ? 4.602 -9.381 -8.188 1.00 98.19 123 GLY A O 1
ATOM 919 N N . SER A 1 124 ? 3.419 -7.539 -8.540 1.00 98.56 124 SER A N 1
ATOM 920 C CA . SER A 1 124 ? 3.259 -6.096 -8.735 1.00 98.56 124 SER A CA 1
ATOM 921 C C . SER A 1 124 ? 2.887 -5.305 -7.477 1.00 98.56 124 SER A C 1
ATOM 923 O O . SER A 1 124 ? 2.872 -4.085 -7.552 1.00 98.56 124 SER A O 1
ATOM 925 N N . SER A 1 125 ? 2.608 -5.933 -6.328 1.00 98.81 125 SER A N 1
ATOM 926 C CA . SER A 1 125 ? 2.299 -5.234 -5.057 1.00 98.81 125 SER A CA 1
ATOM 927 C C . SER A 1 125 ? 3.566 -4.907 -4.250 1.00 98.81 125 SER A C 1
ATOM 929 O O . SER A 1 125 ? 3.665 -5.221 -3.065 1.00 98.81 125 SER A O 1
ATOM 931 N N . SER A 1 126 ? 4.560 -4.320 -4.919 1.00 98.56 126 SER A N 1
ATOM 932 C CA . SER A 1 126 ? 5.907 -4.100 -4.381 1.00 98.56 126 SER A CA 1
ATOM 933 C C . SER A 1 126 ? 5.912 -3.199 -3.150 1.00 98.56 126 SER A C 1
ATOM 935 O O . SER A 1 126 ? 6.452 -3.566 -2.108 1.00 98.56 126 SER A O 1
ATOM 937 N N . GLY A 1 127 ? 5.258 -2.041 -3.252 1.00 98.62 127 GLY A N 1
ATOM 938 C CA . GLY A 1 127 ? 5.162 -1.077 -2.165 1.00 98.62 127 GLY A CA 1
ATOM 939 C C . GLY A 1 127 ? 4.412 -1.636 -0.963 1.00 98.62 127 GLY A C 1
ATOM 940 O O . GLY A 1 127 ? 4.807 -1.376 0.165 1.00 98.62 127 GLY A O 1
ATOM 941 N N . SER A 1 128 ? 3.386 -2.463 -1.190 1.00 98.88 128 SER A N 1
ATOM 942 C CA . SER A 1 128 ? 2.614 -3.097 -0.116 1.00 98.88 128 SER A CA 1
ATOM 943 C C . SER A 1 128 ? 3.488 -4.019 0.737 1.00 98.88 128 SER A C 1
ATOM 945 O O . SER A 1 128 ? 3.502 -3.888 1.958 1.00 98.88 128 SER A O 1
ATOM 947 N N . ALA A 1 129 ? 4.252 -4.918 0.108 1.00 98.75 129 ALA A N 1
ATOM 948 C CA . ALA A 1 129 ? 5.127 -5.835 0.838 1.00 98.75 129 ALA A CA 1
ATOM 949 C C . ALA A 1 129 ? 6.297 -5.106 1.512 1.00 98.75 129 ALA A C 1
ATOM 951 O O . ALA A 1 129 ? 6.591 -5.386 2.671 1.00 98.75 129 ALA A O 1
ATOM 952 N N . SER A 1 130 ? 6.917 -4.151 0.809 1.00 98.50 130 SER A N 1
ATOM 953 C CA . SER A 1 130 ? 8.032 -3.354 1.335 1.00 98.50 130 SER A CA 1
ATOM 954 C C . SER A 1 130 ? 7.599 -2.497 2.535 1.00 98.50 130 SER A C 1
ATOM 956 O O . SER A 1 130 ? 8.276 -2.492 3.558 1.00 98.50 130 SER A O 1
ATOM 958 N N . ALA A 1 131 ? 6.421 -1.859 2.477 1.00 98.56 131 ALA A N 1
ATOM 959 C CA . ALA A 1 131 ? 5.880 -1.071 3.588 1.00 98.56 131 ALA A CA 1
ATOM 960 C C . ALA A 1 131 ? 5.600 -1.920 4.839 1.00 98.56 131 ALA A C 1
ATOM 962 O O . ALA A 1 131 ? 5.899 -1.482 5.949 1.00 98.56 131 ALA A O 1
ATOM 963 N N . VAL A 1 132 ? 5.055 -3.131 4.669 1.00 98.69 132 VAL A N 1
ATOM 964 C CA . VAL A 1 132 ? 4.810 -4.054 5.789 1.00 98.69 132 VAL A CA 1
ATOM 965 C C . VAL A 1 132 ? 6.124 -4.569 6.370 1.00 98.69 132 VAL A C 1
ATOM 967 O O . VAL A 1 132 ? 6.341 -4.480 7.575 1.00 98.69 132 VAL A O 1
ATOM 970 N N . ALA A 1 133 ? 7.029 -5.067 5.526 1.00 98.38 133 ALA A N 1
ATOM 971 C CA . ALA A 1 133 ? 8.303 -5.630 5.969 1.00 98.38 133 ALA A CA 1
ATOM 972 C C . ALA A 1 133 ? 9.219 -4.592 6.640 1.00 98.38 133 ALA A C 1
ATOM 974 O O . ALA A 1 133 ? 9.943 -4.924 7.573 1.00 98.38 133 ALA A O 1
ATOM 975 N N . ALA A 1 134 ? 9.148 -3.326 6.217 1.00 97.69 134 ALA A N 1
ATOM 976 C CA . ALA A 1 134 ? 9.877 -2.221 6.838 1.00 97.69 134 ALA A CA 1
ATOM 977 C C . ALA A 1 134 ? 9.193 -1.648 8.097 1.00 97.69 134 ALA A C 1
ATOM 979 O O . ALA A 1 134 ? 9.682 -0.669 8.658 1.00 97.69 134 ALA A O 1
ATOM 980 N N . GLY A 1 135 ? 8.052 -2.203 8.528 1.00 97.50 135 GLY A N 1
ATOM 981 C CA . GLY A 1 135 ? 7.326 -1.747 9.717 1.00 97.50 135 GLY A CA 1
ATOM 982 C C . GLY A 1 135 ? 6.631 -0.390 9.563 1.00 97.50 135 GLY A C 1
ATOM 983 O O . GLY A 1 135 ? 6.308 0.245 10.562 1.00 97.50 135 GLY A O 1
ATOM 984 N N . MET A 1 136 ? 6.393 0.075 8.331 1.00 97.62 136 MET A N 1
ATOM 985 C CA . MET A 1 136 ? 5.695 1.344 8.077 1.00 97.62 136 MET A CA 1
ATOM 986 C C . MET A 1 136 ? 4.196 1.237 8.373 1.00 97.62 136 MET A C 1
ATOM 988 O O . MET A 1 136 ? 3.583 2.192 8.842 1.00 97.62 136 MET A O 1
ATOM 992 N N . VAL A 1 137 ? 3.608 0.072 8.086 1.00 98.38 137 VAL A N 1
ATOM 993 C CA . VAL A 1 137 ? 2.231 -0.293 8.440 1.00 98.38 137 VAL A CA 1
ATOM 994 C C . VAL A 1 137 ? 2.176 -1.767 8.845 1.00 98.38 137 VAL A C 1
ATOM 996 O O . VAL A 1 137 ? 2.924 -2.569 8.289 1.00 98.38 137 VAL A O 1
ATOM 999 N N . PRO A 1 138 ? 1.279 -2.167 9.760 1.00 98.25 138 PRO A N 1
ATOM 1000 C CA . PRO A 1 138 ? 1.102 -3.575 10.112 1.00 98.25 138 PRO A CA 1
ATOM 1001 C C . PRO A 1 138 ? 0.409 -4.389 9.008 1.00 98.25 138 PRO A C 1
ATOM 1003 O O . PRO A 1 138 ? 0.607 -5.598 8.922 1.00 98.25 138 PRO A O 1
ATOM 1006 N N . ILE A 1 139 ? -0.428 -3.752 8.177 1.00 98.38 139 ILE A N 1
ATOM 1007 C CA . ILE A 1 139 ? -1.243 -4.419 7.153 1.00 98.38 139 ILE A CA 1
ATOM 1008 C C . ILE A 1 139 ? -1.228 -3.592 5.864 1.00 98.38 139 ILE A C 1
ATOM 1010 O O . ILE A 1 139 ? -1.330 -2.364 5.892 1.00 98.38 139 ILE A O 1
ATOM 1014 N N . ALA A 1 140 ? -1.163 -4.269 4.718 1.00 98.75 140 ALA A N 1
ATOM 1015 C CA . ALA A 1 140 ? -1.393 -3.650 3.420 1.00 98.75 140 ALA A CA 1
ATOM 1016 C C . ALA A 1 140 ? -2.302 -4.510 2.532 1.00 98.75 140 ALA A C 1
ATOM 1018 O O . ALA A 1 140 ? -2.231 -5.739 2.561 1.00 98.75 140 ALA A O 1
ATOM 1019 N N . ILE A 1 141 ? -3.140 -3.861 1.721 1.00 98.75 141 ILE A N 1
ATOM 1020 C CA . ILE A 1 141 ? -4.019 -4.526 0.750 1.00 98.75 141 ILE A CA 1
ATOM 1021 C C . ILE A 1 141 ? -3.393 -4.439 -0.639 1.00 98.75 141 ILE A C 1
ATOM 1023 O O . ILE A 1 141 ? -3.160 -3.347 -1.157 1.00 98.75 141 ILE A O 1
ATOM 1027 N N . GLY A 1 142 ? -3.132 -5.598 -1.243 1.00 98.50 142 GLY A N 1
ATOM 1028 C CA . GLY A 1 142 ? -2.582 -5.733 -2.591 1.00 98.50 142 GLY A CA 1
ATOM 1029 C C . GLY A 1 142 ? -3.527 -6.448 -3.555 1.00 98.50 142 GLY A C 1
ATOM 1030 O O . GLY A 1 142 ? -4.664 -6.773 -3.224 1.00 98.50 142 GLY A O 1
ATOM 1031 N N . THR A 1 143 ? -3.025 -6.741 -4.754 1.00 98.56 143 THR A N 1
ATOM 1032 C CA . THR A 1 143 ? -3.716 -7.567 -5.760 1.00 98.56 143 THR A CA 1
ATOM 1033 C C . THR A 1 143 ? -2.785 -8.678 -6.241 1.00 98.56 143 THR A C 1
ATOM 1035 O O . THR A 1 143 ? -1.580 -8.454 -6.365 1.00 98.56 143 THR A O 1
ATOM 1038 N N . ASP A 1 144 ? -3.321 -9.876 -6.495 1.00 98.50 144 ASP A N 1
ATOM 1039 C CA . ASP A 1 144 ? -2.562 -11.064 -6.919 1.00 98.50 144 ASP A CA 1
ATOM 1040 C C . ASP A 1 144 ? -3.251 -11.746 -8.108 1.00 98.50 144 ASP A C 1
ATOM 1042 O O . ASP A 1 144 ? -4.194 -12.518 -7.932 1.00 98.50 144 ASP A O 1
ATOM 1046 N N . THR A 1 145 ? -2.770 -11.433 -9.315 1.00 97.38 145 THR A N 1
ATOM 1047 C CA . THR A 1 145 ? -3.236 -12.064 -10.561 1.00 97.38 145 THR A CA 1
ATOM 1048 C C . THR A 1 145 ? -2.401 -13.300 -10.898 1.00 97.38 145 THR A C 1
ATOM 1050 O O . THR A 1 145 ? -2.952 -14.377 -11.092 1.00 97.38 145 THR A O 1
ATOM 1053 N N . GLY A 1 146 ? -1.068 -13.156 -10.947 1.00 95.94 146 GLY A N 1
ATOM 1054 C CA . GLY A 1 146 ? -0.132 -14.257 -11.235 1.00 95.94 146 GLY A CA 1
ATOM 1055 C C . GLY A 1 146 ? 0.688 -14.707 -10.023 1.00 95.94 146 GLY A C 1
ATOM 1056 O O . GLY A 1 146 ? 0.867 -15.898 -9.794 1.00 95.94 146 GLY A O 1
ATOM 1057 N N . ALA A 1 147 ? 1.164 -13.759 -9.220 1.00 97.38 147 ALA A N 1
ATOM 1058 C CA . ALA A 1 147 ? 1.804 -13.993 -7.919 1.00 97.38 147 ALA A CA 1
ATOM 1059 C C . ALA A 1 147 ? 1.928 -12.683 -7.128 1.00 97.38 147 ALA A C 1
ATOM 1061 O O . ALA A 1 147 ? 2.803 -12.533 -6.282 1.00 97.38 147 ALA A O 1
ATOM 1062 N N . SER A 1 148 ? 1.114 -11.681 -7.461 1.00 98.50 148 SER A N 1
ATOM 1063 C CA . SER A 1 148 ? 1.455 -10.287 -7.188 1.00 98.50 148 SER A CA 1
ATOM 1064 C C . SER A 1 148 ? 1.301 -9.844 -5.732 1.00 98.50 148 SER A C 1
ATOM 1066 O O . SER A 1 148 ? 1.666 -8.711 -5.437 1.00 98.50 148 SER A O 1
ATOM 1068 N N . ILE A 1 149 ? 0.835 -10.714 -4.830 1.00 98.75 149 ILE A N 1
ATOM 1069 C CA . ILE A 1 149 ? 1.003 -10.586 -3.372 1.00 98.75 149 ILE A CA 1
ATOM 1070 C C . ILE A 1 149 ? 2.063 -11.578 -2.893 1.00 98.75 149 ILE A C 1
ATOM 1072 O O . ILE A 1 149 ? 3.006 -11.190 -2.214 1.00 98.75 149 ILE A O 1
ATOM 1076 N N . ARG A 1 150 ? 1.937 -12.854 -3.272 1.00 98.62 150 ARG A N 1
ATOM 1077 C CA . ARG A 1 150 ? 2.789 -13.935 -2.750 1.00 98.62 150 ARG A CA 1
ATOM 1078 C C . ARG A 1 150 ? 4.278 -13.728 -3.047 1.00 98.62 150 ARG A C 1
ATOM 1080 O O . ARG A 1 150 ? 5.099 -13.907 -2.154 1.00 98.62 150 ARG A O 1
ATOM 1087 N N . LEU A 1 151 ? 4.622 -13.320 -4.270 1.00 98.75 151 LEU A N 1
ATOM 1088 C CA . LEU A 1 151 ? 6.002 -13.067 -4.692 1.00 98.75 151 LEU A CA 1
ATOM 1089 C C . LEU A 1 151 ? 6.653 -11.906 -3.921 1.00 98.75 151 LEU A C 1
ATOM 1091 O O . LEU A 1 151 ? 7.689 -12.140 -3.302 1.00 98.75 151 LEU A O 1
ATOM 1095 N N . PRO A 1 152 ? 6.102 -10.672 -3.914 1.00 98.75 152 PRO A N 1
ATOM 1096 C CA . PRO A 1 152 ? 6.721 -9.589 -3.158 1.00 98.75 152 PRO A CA 1
ATOM 1097 C C . PRO A 1 152 ? 6.751 -9.872 -1.650 1.00 98.75 152 PRO A C 1
ATOM 1099 O O . PRO A 1 152 ? 7.740 -9.541 -1.003 1.00 98.75 152 PRO A O 1
ATOM 1102 N N . SER A 1 153 ? 5.745 -10.546 -1.085 1.00 98.69 153 SER A N 1
ATOM 1103 C CA . SER A 1 153 ? 5.781 -10.961 0.323 1.00 98.69 153 SER A CA 1
ATOM 1104 C C . SER A 1 153 ? 6.949 -11.904 0.630 1.00 98.69 153 SER A C 1
ATOM 1106 O O . SER A 1 153 ? 7.702 -11.649 1.568 1.00 98.69 153 SER A O 1
ATOM 1108 N N . ALA A 1 154 ? 7.166 -12.929 -0.201 1.00 98.38 154 ALA A N 1
ATOM 1109 C CA . ALA A 1 154 ? 8.287 -13.854 -0.040 1.00 98.38 154 ALA A CA 1
ATOM 1110 C C . ALA A 1 154 ? 9.649 -13.146 -0.126 1.00 98.38 154 ALA A C 1
ATOM 1112 O O . ALA A 1 154 ? 10.537 -13.426 0.672 1.00 98.38 154 ALA A O 1
ATOM 1113 N N . LEU A 1 155 ? 9.802 -12.201 -1.061 1.00 98.50 155 LEU A N 1
ATOM 1114 C CA . LEU A 1 155 ? 11.070 -11.498 -1.272 1.00 98.50 155 LEU A CA 1
ATOM 1115 C C . LEU A 1 155 ? 11.396 -10.479 -0.175 1.00 98.50 155 LEU A C 1
ATOM 1117 O O . LEU A 1 155 ? 12.571 -10.259 0.098 1.00 98.50 155 LEU A O 1
ATOM 1121 N N . ASN A 1 156 ? 10.393 -9.860 0.453 1.00 98.38 156 ASN A N 1
ATOM 1122 C CA . ASN A 1 156 ? 10.610 -8.906 1.550 1.00 98.38 156 ASN A CA 1
ATOM 1123 C C . ASN A 1 156 ? 10.554 -9.563 2.940 1.00 98.38 156 ASN A C 1
ATOM 1125 O O . ASN A 1 156 ? 10.764 -8.878 3.935 1.00 98.38 156 ASN A O 1
ATOM 1129 N N . GLY A 1 157 ? 1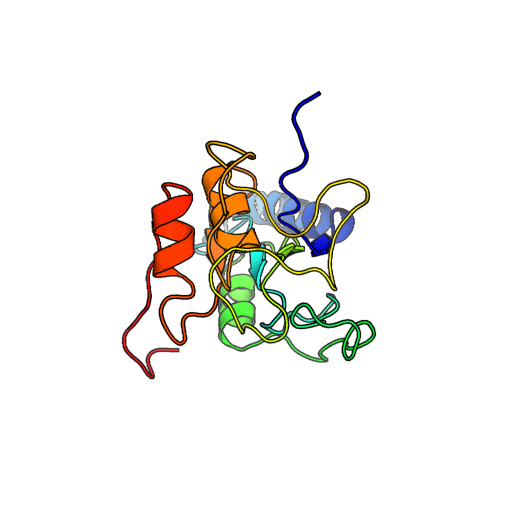0.254 -10.863 3.028 1.00 97.31 157 GLY A N 1
ATOM 1130 C CA . GLY A 1 157 ? 10.182 -11.578 4.304 1.00 97.31 157 GLY A CA 1
ATOM 1131 C C . GLY A 1 157 ? 8.929 -11.268 5.130 1.00 97.31 157 GLY A C 1
ATOM 1132 O O . GLY A 1 157 ? 8.994 -11.264 6.356 1.00 97.31 157 GLY A O 1
ATOM 1133 N N . CYS A 1 158 ? 7.786 -11.011 4.486 1.00 97.38 158 CYS A N 1
ATOM 1134 C CA . CYS A 1 158 ? 6.502 -10.824 5.166 1.00 97.38 158 CYS A CA 1
ATOM 1135 C C . CYS A 1 158 ? 5.451 -11.849 4.713 1.00 97.38 158 CYS A C 1
ATOM 1137 O O . CYS A 1 158 ? 5.626 -12.572 3.732 1.00 97.38 158 CYS A O 1
ATOM 1139 N N . VAL A 1 159 ? 4.340 -11.939 5.448 1.00 98.50 159 VAL A N 1
ATOM 1140 C CA . VAL A 1 159 ? 3.248 -12.867 5.123 1.00 98.50 159 VAL A CA 1
ATOM 1141 C C . VAL A 1 159 ? 2.359 -12.262 4.038 1.00 98.50 159 VAL A C 1
ATOM 1143 O O . VAL A 1 159 ? 1.881 -11.137 4.168 1.00 98.50 159 VAL A O 1
ATOM 1146 N N . GLY A 1 160 ? 2.109 -13.028 2.976 1.00 98.19 160 GLY A N 1
ATOM 1147 C CA . GLY A 1 160 ? 1.187 -12.670 1.902 1.00 98.19 160 GLY A CA 1
ATOM 1148 C C . GLY A 1 160 ? 0.098 -13.723 1.747 1.00 98.19 160 GLY A C 1
ATOM 1149 O O . GLY A 1 160 ? 0.396 -14.902 1.567 1.00 98.19 160 GLY A O 1
ATOM 1150 N N . PHE A 1 161 ? -1.165 -13.303 1.779 1.00 97.94 161 PHE A N 1
ATOM 1151 C CA . PHE A 1 161 ? -2.307 -14.197 1.608 1.00 97.94 161 PHE A CA 1
ATOM 1152 C C . PHE A 1 161 ? -3.081 -13.847 0.339 1.00 97.94 161 PHE A C 1
ATOM 1154 O O . PHE A 1 161 ? -3.587 -12.735 0.190 1.00 97.94 161 PHE A O 1
ATOM 1161 N N . ARG A 1 162 ? -3.194 -14.823 -0.569 1.00 97.31 162 ARG A N 1
ATOM 1162 C CA . ARG A 1 162 ? -4.128 -14.762 -1.692 1.00 97.31 162 ARG A CA 1
ATOM 1163 C C . ARG A 1 162 ? -5.330 -15.657 -1.371 1.00 97.31 162 ARG A C 1
ATOM 1165 O O . ARG A 1 162 ? -5.158 -16.877 -1.350 1.00 97.31 162 ARG A O 1
ATOM 1172 N N . PRO A 1 163 ? -6.529 -15.096 -1.162 1.00 96.75 163 PRO A N 1
ATOM 1173 C CA . PRO A 1 163 ? -7.726 -15.890 -0.912 1.00 96.75 163 PRO A CA 1
ATOM 1174 C C . PRO A 1 163 ? -8.119 -16.717 -2.145 1.00 96.75 163 PRO A C 1
ATOM 1176 O O . PRO A 1 163 ? -7.637 -16.504 -3.262 1.00 96.75 163 PRO A O 1
ATOM 1179 N N . THR A 1 164 ? -9.051 -17.647 -1.949 1.00 97.62 164 THR A N 1
ATOM 1180 C CA . THR A 1 164 ? -9.746 -18.323 -3.049 1.00 97.62 164 THR A CA 1
ATOM 1181 C C . THR A 1 164 ? -10.407 -17.293 -3.971 1.00 97.62 164 THR A C 1
ATOM 1183 O O . THR A 1 164 ? -10.913 -16.267 -3.512 1.00 97.62 164 THR A O 1
ATOM 1186 N N . VAL A 1 165 ? -10.393 -17.553 -5.282 1.00 95.25 165 VAL A N 1
ATOM 1187 C CA . VAL A 1 165 ? -11.034 -16.675 -6.277 1.00 95.25 165 VAL A CA 1
ATOM 1188 C C . VAL A 1 165 ? -12.525 -16.536 -5.954 1.00 95.25 165 VAL A C 1
ATOM 1190 O O . VAL A 1 165 ? -13.165 -17.523 -5.602 1.00 95.25 165 VAL A O 1
ATOM 1193 N N . GLY A 1 166 ? -13.061 -15.315 -6.054 1.00 92.44 166 GLY A N 1
ATOM 1194 C CA . GLY A 1 166 ? -14.467 -15.008 -5.759 1.00 92.44 166 GLY A CA 1
ATOM 1195 C C . GLY A 1 166 ? -14.790 -14.803 -4.275 1.00 92.44 166 GLY A C 1
ATOM 1196 O O . GLY A 1 166 ? -15.956 -14.653 -3.924 1.00 92.44 166 GLY A O 1
ATOM 1197 N N . ARG A 1 167 ? -13.788 -14.802 -3.383 1.00 92.06 167 ARG A N 1
ATOM 1198 C CA . ARG A 1 167 ? -14.007 -14.560 -1.947 1.00 92.06 167 ARG A CA 1
ATOM 1199 C C . ARG A 1 167 ? -14.312 -13.093 -1.606 1.00 92.06 167 ARG A C 1
ATOM 1201 O O . ARG A 1 167 ? -15.014 -12.8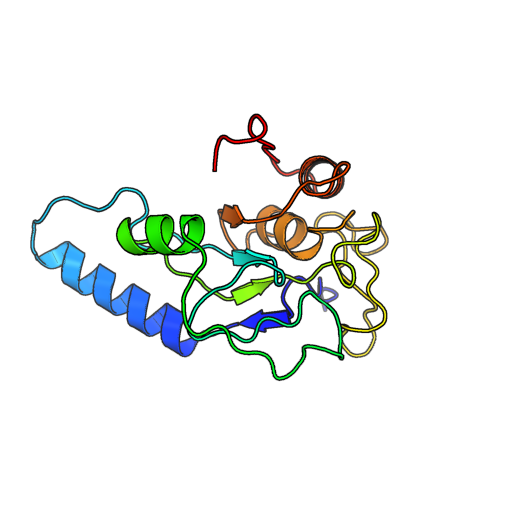64 -0.620 1.00 92.06 167 ARG A O 1
ATOM 1208 N N . TYR A 1 168 ? -13.757 -12.146 -2.364 1.00 84.56 168 TYR A N 1
ATOM 1209 C CA . TYR A 1 168 ? -13.900 -10.696 -2.179 1.00 84.56 168 TYR A CA 1
ATOM 1210 C C . TYR A 1 168 ? -14.253 -10.016 -3.495 1.00 84.56 168 TYR A C 1
ATOM 1212 O O . TYR A 1 168 ? -13.836 -10.562 -4.544 1.00 84.56 168 TYR A O 1
#

Secondary structure (DSSP, 8-state):
-PPP---EEEE-HHHHHHHHHHHHHHHTTTPPPPTTTT-EEEEETTS--TTS---TT-GGGTT---SS--HHHHHHHHTT-EEEEEEP-SGGG--SSS--SSS-BTTB-SPBPSS-TTSB--SSSHHHHHHHHTTS-SEEE---SSSTTHHHHHHHT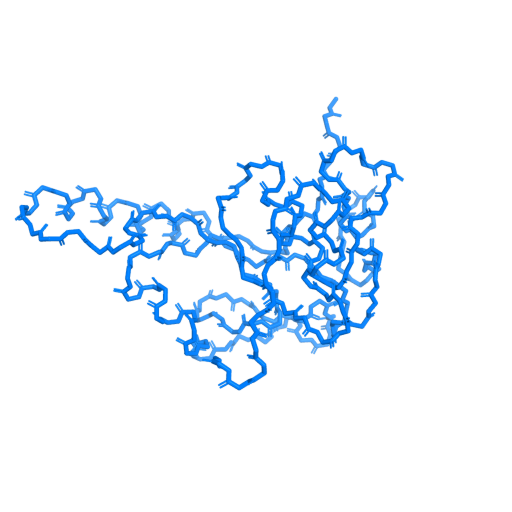-----PPTT--

Foldseek 3Di:
DPDDQQFALDFDPPQLVVLLVVLVVVVVVPDDAQPCASAEEEEALCFADAPAQRQQLAPVRRPPHDNHGDPVVVVNVVSHYRYTHHTQFARNFPDWFQFRQRRDDPPDGGGAALVDRVGGLTAGSSSQLNCCLVVVGVYYHDDQDPCHFPRSVVRNVHDGDDDDPPPD

Sequence (168 aa):
KQQSLNAFISTDKASAIQQAQYWDKYLLSGKPYPALMGILIAVKDNIHVAGFPNSAGTPALADFKPQSSAPIIQKLIDHGAIIVGKTNMHELAFGVTGYNTAIHIEGVVGTRNAVDPLHIAGGSSSGSASAVAAGMVPIAIGTDTGASIRLPSALNGCVGFRPTVGRY

InterPro domains:
  IPR000120 Amidase [PTHR11895] (2-167)
  IPR020556 Amidase, conserved site [PS00571] (122-153)
  IPR023631 Amidase signature domain [PF01425] (2-168)
  IPR036928 Amidase signature (AS) superfamily [G3DSA:3.90.1300.10] (1-168)
  IPR036928 Amidase signature (AS) superfamily [SSF75304] (2-168)

Organism: Acinetobacter baumannii (NCBI:txid470)

Radius of gyration: 15.68 Å; chains: 1; bounding box: 40×33×44 Å

pLDDT: mean 95.98, std 5.7, range [47.53, 98.88]